Protein AF-A0A7S3N547-F1 (afdb_monomer_lite)

Organism: NCBI:txid151035

pLDDT: mean 77.85, std 16.71, range [37.44, 97.69]

Sequence (148 aa):
DSKLTRLLKDSLGGNSRTVMIANISPSHLCYEDSNNTLKYANRAKNIKTSYMKNIKHVEHHISEYTNIISQLKDEISSLKLRLSYETSPIQVVDDTAEDSSRREKEFDIHLLEEYLEKLSDHFIEETKLTKRVDELNNKLSLCKLSTV

InterPro domains:
  IPR001752 Kinesin motor domain [PF00225] (1-47)
  IPR001752 Kinesin motor domain [PS50067] (1-47)
  IPR027417 P-loop containing nucleoside triphosphate hydrolase [SSF52540] (1-84)
  IPR027640 Kinesin-like protein [PTHR47968] (1-126)
  IPR036961 Kinesin motor domain superfamily [G3DSA:3.40.850.10] (1-91)

Structure (mmCIF, N/CA/C/O backbone):
data_AF-A0A7S3N547-F1
#
_entry.id   AF-A0A7S3N547-F1
#
loop_
_atom_site.group_PDB
_atom_site.id
_atom_site.type_symbol
_atom_site.label_atom_id
_atom_site.label_alt_id
_atom_site.label_comp_id
_atom_site.label_asym_id
_atom_site.label_entity_id
_atom_site.label_seq_id
_atom_site.pdbx_PDB_ins_code
_atom_site.Cartn_x
_atom_site.Cartn_y
_atom_site.Cartn_z
_atom_site.occupancy
_atom_site.B_iso_or_equiv
_atom_site.auth_seq_id
_atom_site.auth_comp_id
_atom_site.auth_asym_id
_atom_site.auth_atom_id
_atom_site.pdbx_PDB_model_num
ATOM 1 N N . ASP A 1 1 ? -10.639 -4.713 -11.782 1.00 74.38 1 ASP A N 1
ATOM 2 C CA . ASP A 1 1 ? -9.984 -4.716 -10.461 1.00 74.38 1 ASP A CA 1
ATOM 3 C C . ASP A 1 1 ? -9.533 -6.137 -10.140 1.00 74.38 1 ASP A C 1
ATOM 5 O O . ASP A 1 1 ? -10.247 -7.068 -10.496 1.00 74.38 1 ASP A O 1
ATOM 9 N N . SER A 1 2 ? -8.335 -6.330 -9.588 1.00 95.81 2 SER A N 1
ATOM 10 C CA . SER A 1 2 ? -7.699 -7.651 -9.446 1.00 95.81 2 SER A CA 1
ATOM 11 C C . SER A 1 2 ? -7.522 -8.049 -7.977 1.00 95.81 2 SER A C 1
ATOM 13 O O . SER A 1 2 ? -7.460 -7.201 -7.089 1.00 95.81 2 SER A O 1
ATOM 15 N N . LYS A 1 3 ? -7.380 -9.352 -7.696 1.00 95.88 3 LYS A N 1
ATOM 16 C CA . LYS A 1 3 ? -7.075 -9.828 -6.331 1.00 95.88 3 LYS A CA 1
ATOM 17 C C . LYS A 1 3 ? -5.757 -9.245 -5.801 1.00 95.88 3 LYS A C 1
ATOM 19 O O . LYS A 1 3 ? -5.676 -8.903 -4.626 1.00 95.88 3 LYS A O 1
ATOM 24 N N . LEU A 1 4 ? -4.760 -9.079 -6.673 1.00 95.06 4 LEU A N 1
ATOM 25 C CA . LEU A 1 4 ? -3.465 -8.494 -6.324 1.00 95.06 4 LEU A CA 1
ATOM 26 C C . LEU A 1 4 ? -3.605 -7.025 -5.896 1.00 95.06 4 LEU A C 1
ATOM 28 O O . LEU A 1 4 ? -3.104 -6.642 -4.844 1.00 95.06 4 LEU A O 1
ATOM 32 N N . THR A 1 5 ? -4.345 -6.216 -6.662 1.00 92.88 5 THR A N 1
ATOM 33 C CA . THR A 1 5 ? -4.575 -4.794 -6.338 1.00 92.88 5 THR A CA 1
ATOM 34 C C . THR A 1 5 ? -5.396 -4.610 -5.065 1.00 92.88 5 THR A C 1
ATOM 36 O O . THR A 1 5 ? -5.183 -3.638 -4.347 1.00 92.88 5 THR A O 1
ATOM 39 N N . ARG A 1 6 ? -6.266 -5.570 -4.719 1.00 92.69 6 ARG A N 1
ATOM 40 C CA . ARG A 1 6 ? -6.990 -5.568 -3.439 1.00 92.69 6 ARG A CA 1
ATOM 41 C C . ARG A 1 6 ? -6.070 -5.790 -2.239 1.00 92.69 6 ARG A C 1
ATOM 43 O O . ARG A 1 6 ? -6.248 -5.125 -1.225 1.00 92.69 6 ARG A O 1
ATOM 50 N N . LEU A 1 7 ? -5.099 -6.696 -2.352 1.00 94.31 7 LEU A N 1
ATOM 51 C CA . LEU A 1 7 ? -4.118 -6.946 -1.288 1.00 94.31 7 LEU A CA 1
ATOM 52 C C . LEU A 1 7 ? -3.128 -5.785 -1.135 1.00 94.31 7 LEU A C 1
ATOM 54 O O . LEU A 1 7 ? -2.727 -5.461 -0.025 1.00 94.31 7 LEU A O 1
ATOM 58 N N . LEU A 1 8 ? -2.769 -5.131 -2.242 1.00 94.31 8 LEU A N 1
ATOM 59 C CA . LEU A 1 8 ? -1.813 -4.019 -2.268 1.00 94.31 8 LEU A CA 1
ATOM 60 C C . LEU A 1 8 ? -2.457 -2.639 -2.090 1.00 94.31 8 LEU A C 1
ATOM 62 O O . LEU A 1 8 ? -1.790 -1.624 -2.294 1.00 94.31 8 LEU A O 1
ATOM 66 N N . LYS A 1 9 ? -3.740 -2.580 -1.715 1.00 92.38 9 LYS A N 1
ATOM 67 C CA . LYS A 1 9 ? -4.488 -1.325 -1.575 1.00 92.38 9 LYS A CA 1
ATOM 68 C C . LYS A 1 9 ? -3.782 -0.348 -0.633 1.00 92.38 9 LYS A C 1
ATOM 70 O O . LYS A 1 9 ? -3.626 0.825 -0.967 1.00 92.38 9 LYS A O 1
ATOM 75 N N . ASP A 1 10 ? -3.295 -0.851 0.496 1.00 90.38 10 ASP A N 1
ATOM 76 C CA . ASP A 1 10 ? -2.612 -0.022 1.488 1.00 90.38 10 ASP A CA 1
ATOM 77 C C . ASP A 1 10 ? -1.214 0.401 1.018 1.00 90.38 10 ASP A C 1
ATOM 79 O O . ASP A 1 10 ? -0.762 1.502 1.322 1.00 90.38 10 ASP A O 1
ATOM 83 N N . SER A 1 11 ? -0.547 -0.423 0.207 1.00 90.75 11 SER A N 1
ATOM 84 C CA . SER A 1 11 ? 0.778 -0.120 -0.343 1.00 90.75 11 SER A CA 1
ATOM 85 C C . SER A 1 11 ? 0.750 0.896 -1.490 1.00 90.75 11 SER A C 1
ATOM 87 O O . SER A 1 11 ? 1.724 1.620 -1.677 1.00 90.75 11 SER A O 1
ATOM 89 N N . LEU A 1 12 ? -0.338 0.978 -2.260 1.00 88.94 12 LEU A N 1
ATOM 90 C CA . LEU A 1 12 ? -0.440 1.825 -3.460 1.00 88.94 12 LEU A CA 1
ATOM 91 C C . LEU A 1 12 ? -1.190 3.151 -3.230 1.00 88.94 12 LEU A C 1
ATOM 93 O O . LEU A 1 12 ? -1.608 3.799 -4.187 1.00 88.94 12 LEU A O 1
ATOM 97 N N . GLY A 1 13 ? -1.344 3.568 -1.972 1.00 85.25 13 GLY A N 1
ATOM 98 C CA . GLY A 1 13 ? -2.003 4.833 -1.621 1.00 85.25 13 GLY A CA 1
ATOM 99 C C . GLY A 1 13 ? -2.561 4.916 -0.199 1.00 85.25 13 GLY A C 1
ATOM 100 O O . GLY A 1 13 ? -3.149 5.935 0.151 1.00 85.25 13 GLY A O 1
ATOM 101 N N . GLY A 1 14 ? -2.403 3.870 0.614 1.00 89.19 14 GLY A N 1
ATOM 102 C CA . GLY A 1 14 ? -2.824 3.852 2.012 1.00 89.19 14 GLY A CA 1
ATOM 103 C C . GLY A 1 14 ? -1.664 4.045 2.988 1.00 89.19 14 GLY A C 1
ATOM 104 O O . GLY A 1 14 ? -0.666 4.710 2.692 1.00 89.19 14 GLY A O 1
ATOM 105 N N . ASN A 1 15 ? -1.818 3.455 4.175 1.00 90.69 15 ASN A N 1
ATOM 106 C CA . ASN A 1 15 ? -0.871 3.575 5.275 1.00 90.69 15 ASN A CA 1
ATOM 107 C C . ASN A 1 15 ? 0.310 2.604 5.123 1.00 90.69 15 ASN A C 1
ATOM 109 O O . ASN A 1 15 ? 0.362 1.550 5.760 1.00 90.69 15 ASN A O 1
ATOM 113 N N . SER A 1 16 ? 1.266 2.953 4.264 1.00 91.12 16 SER A N 1
ATOM 114 C CA . SER A 1 16 ? 2.478 2.160 4.073 1.00 91.12 16 SER A CA 1
ATOM 115 C C . SER A 1 16 ? 3.660 3.007 3.610 1.00 91.12 16 SER A C 1
ATOM 117 O O . SER A 1 16 ? 3.494 4.069 3.010 1.00 91.12 16 SER A O 1
ATOM 119 N N . ARG A 1 17 ? 4.875 2.517 3.878 1.00 90.56 17 ARG A N 1
ATOM 120 C CA . ARG A 1 17 ? 6.107 3.024 3.266 1.00 90.56 17 ARG A CA 1
ATOM 121 C C . ARG A 1 17 ? 6.476 2.087 2.125 1.00 90.56 17 ARG A C 1
ATOM 123 O O . ARG A 1 17 ? 6.988 0.997 2.366 1.00 90.56 17 ARG A O 1
ATOM 130 N N . THR A 1 18 ? 6.209 2.518 0.899 1.00 92.56 18 THR A N 1
ATOM 131 C CA . THR A 1 18 ? 6.340 1.665 -0.286 1.00 92.56 18 THR A CA 1
ATOM 132 C C . THR A 1 18 ? 7.549 2.066 -1.123 1.00 92.56 18 THR A C 1
ATOM 134 O O . THR A 1 18 ? 7.764 3.246 -1.392 1.00 92.56 18 THR A O 1
ATOM 137 N N . VAL A 1 19 ? 8.322 1.073 -1.570 1.00 93.56 19 VAL A N 1
ATOM 138 C CA . VAL A 1 19 ? 9.424 1.240 -2.528 1.00 93.56 19 VAL A CA 1
ATOM 139 C C . VAL A 1 19 ? 9.170 0.319 -3.715 1.00 93.56 19 VAL A C 1
ATOM 141 O O . VAL A 1 19 ? 8.898 -0.865 -3.536 1.00 93.56 19 VAL A O 1
ATOM 144 N N . MET A 1 20 ? 9.267 0.863 -4.926 1.00 95.56 20 MET A N 1
ATOM 145 C CA . MET A 1 20 ? 9.205 0.089 -6.164 1.00 95.56 20 MET A CA 1
ATOM 146 C C . MET A 1 20 ? 10.614 -0.045 -6.746 1.00 95.56 20 MET A C 1
ATOM 148 O O . MET A 1 20 ? 11.287 0.960 -6.966 1.00 95.56 20 MET A O 1
ATOM 152 N N . ILE A 1 21 ? 11.039 -1.277 -7.033 1.00 96.56 21 ILE A N 1
ATOM 153 C CA . ILE A 1 21 ? 12.282 -1.563 -7.757 1.00 96.56 21 ILE A CA 1
ATOM 154 C C . ILE A 1 21 ? 11.906 -1.945 -9.187 1.00 96.56 21 ILE A C 1
ATOM 156 O O . ILE A 1 21 ? 11.125 -2.868 -9.403 1.00 96.56 21 ILE A O 1
ATOM 160 N N . ALA A 1 22 ? 12.427 -1.199 -10.159 1.00 97.19 22 ALA A N 1
ATOM 161 C CA . ALA A 1 22 ? 12.192 -1.440 -11.575 1.00 97.19 22 ALA A CA 1
ATOM 162 C C . ALA A 1 22 ? 13.401 -2.158 -12.183 1.00 97.19 22 ALA A C 1
ATOM 164 O O . ALA A 1 22 ? 14.467 -1.565 -12.346 1.00 97.19 22 ALA A O 1
ATOM 165 N N . ASN A 1 23 ? 13.236 -3.434 -12.517 1.00 96.31 23 ASN A N 1
ATOM 166 C CA . ASN A 1 23 ? 14.267 -4.232 -13.171 1.00 96.31 23 ASN A CA 1
ATOM 167 C C . ASN A 1 23 ? 14.135 -4.093 -14.690 1.00 96.31 23 ASN A C 1
ATOM 169 O O . ASN A 1 23 ? 13.065 -4.340 -15.242 1.00 96.31 23 ASN A O 1
ATOM 173 N N . ILE A 1 24 ? 15.222 -3.711 -15.360 1.00 97.38 24 ILE A N 1
ATOM 174 C CA . ILE A 1 24 ? 15.269 -3.535 -16.816 1.00 97.38 24 ILE A CA 1
ATOM 175 C C . ILE A 1 24 ? 16.443 -4.302 -17.418 1.00 97.38 24 ILE A C 1
ATOM 177 O O . ILE A 1 24 ? 17.459 -4.523 -16.759 1.00 97.38 24 ILE A O 1
ATOM 181 N N . SER A 1 25 ? 16.302 -4.682 -18.685 1.00 96.50 25 SER A N 1
ATOM 182 C CA . SER A 1 25 ? 17.381 -5.286 -19.465 1.00 96.50 25 SER A CA 1
ATOM 183 C C . SER A 1 25 ? 18.105 -4.210 -20.284 1.00 96.50 25 SER A C 1
ATOM 185 O O . SER A 1 25 ? 17.430 -3.377 -20.897 1.00 96.50 25 SER A O 1
ATOM 187 N N . PRO A 1 26 ? 19.451 -4.228 -20.351 1.00 93.81 26 PRO A N 1
ATOM 188 C CA . PRO A 1 26 ? 20.223 -3.302 -21.180 1.00 93.81 26 PRO A CA 1
ATOM 189 C C . PRO A 1 26 ? 20.230 -3.679 -22.675 1.00 93.81 26 PRO A C 1
ATOM 191 O O . PRO A 1 26 ? 20.824 -2.969 -23.481 1.00 93.81 26 PRO A O 1
ATOM 194 N N . SER A 1 27 ? 19.613 -4.800 -23.066 1.00 96.50 27 SER A N 1
ATOM 195 C CA . SER A 1 27 ? 19.579 -5.246 -24.464 1.00 96.50 27 SER A CA 1
ATOM 196 C C . SER A 1 27 ? 18.634 -4.400 -25.321 1.00 96.50 27 SER A C 1
ATOM 198 O O . SER A 1 27 ? 17.495 -4.143 -24.931 1.00 96.50 27 SER A O 1
ATOM 200 N N . HIS A 1 28 ? 19.067 -4.060 -26.540 1.00 94.75 28 HIS A N 1
ATOM 201 C CA . HIS A 1 28 ? 18.242 -3.351 -27.526 1.00 94.75 28 HIS A CA 1
ATOM 202 C C . HIS A 1 28 ? 16.966 -4.121 -27.911 1.00 94.75 28 HIS A C 1
ATOM 204 O O . HIS A 1 28 ? 15.946 -3.508 -28.209 1.00 94.75 28 HIS A O 1
ATOM 210 N N . LEU A 1 29 ? 16.999 -5.457 -27.844 1.00 96.50 29 LEU A N 1
ATOM 211 C CA . LEU A 1 29 ? 15.848 -6.315 -28.146 1.00 96.50 29 LEU A CA 1
ATOM 212 C C . LEU A 1 29 ? 14.686 -6.100 -27.166 1.00 96.50 29 LEU A C 1
ATOM 214 O O . LEU A 1 29 ? 13.535 -6.310 -27.523 1.00 96.50 29 LEU A O 1
ATOM 218 N N . CYS A 1 30 ? 14.987 -5.665 -25.940 1.00 95.81 30 CYS A N 1
ATOM 219 C CA . CYS A 1 30 ? 14.010 -5.424 -24.878 1.00 95.81 30 CYS A CA 1
ATOM 220 C C . CYS A 1 30 ? 13.699 -3.930 -24.702 1.00 95.81 30 CYS A C 1
ATOM 222 O O . CYS A 1 30 ? 13.180 -3.532 -23.660 1.00 95.81 30 CYS A O 1
ATOM 224 N N . TYR A 1 31 ? 14.048 -3.086 -25.680 1.00 96.69 31 TYR A N 1
ATOM 225 C CA . TYR A 1 31 ? 13.921 -1.633 -25.564 1.00 96.69 31 TYR A CA 1
ATOM 226 C C . TYR A 1 31 ? 12.489 -1.187 -25.238 1.00 96.69 31 TYR A C 1
ATOM 228 O O . TYR A 1 31 ? 12.288 -0.394 -24.317 1.00 96.69 31 TYR A O 1
ATOM 236 N N . GLU A 1 32 ? 11.495 -1.735 -25.940 1.00 97.25 32 GLU A N 1
ATOM 237 C CA . GLU A 1 32 ? 10.082 -1.392 -25.731 1.00 97.25 32 GLU A CA 1
ATOM 238 C C . GLU A 1 32 ? 9.601 -1.755 -24.317 1.00 97.25 32 GLU A C 1
ATOM 240 O O . GLU A 1 32 ? 9.000 -0.929 -23.625 1.00 97.25 32 GLU A O 1
ATOM 245 N N . ASP A 1 33 ? 9.937 -2.951 -23.831 1.00 96.75 33 ASP A N 1
ATOM 246 C CA . ASP A 1 33 ? 9.541 -3.415 -22.496 1.00 96.75 33 ASP A CA 1
ATOM 247 C C . ASP A 1 33 ? 10.243 -2.632 -21.380 1.00 96.75 33 ASP A C 1
ATOM 249 O O . ASP A 1 33 ? 9.613 -2.232 -20.392 1.00 96.75 33 ASP A O 1
ATOM 253 N N . SER A 1 34 ? 11.536 -2.339 -21.554 1.00 97.19 34 SER A N 1
ATOM 254 C CA . SER A 1 34 ? 12.298 -1.475 -20.649 1.00 97.19 34 SER A CA 1
ATOM 255 C C 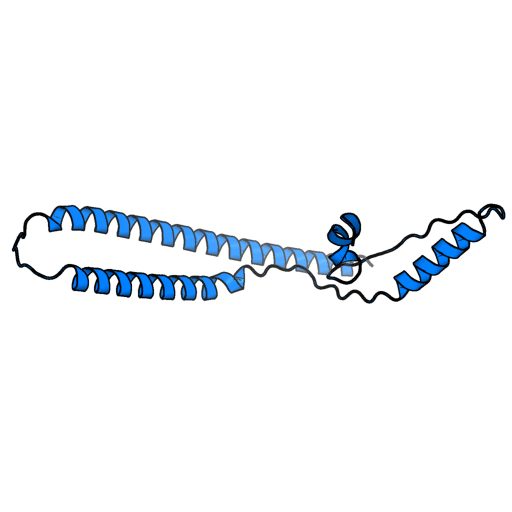. SER A 1 34 ? 11.692 -0.066 -20.598 1.00 97.19 34 SER A C 1
ATOM 257 O O . SER A 1 34 ? 11.501 0.486 -19.512 1.00 97.19 34 SER A O 1
ATOM 259 N N . ASN A 1 35 ? 11.302 0.499 -21.745 1.00 96.81 35 ASN A N 1
ATOM 260 C CA . ASN A 1 35 ? 10.642 1.804 -21.822 1.00 96.81 35 ASN A CA 1
ATOM 261 C C . ASN A 1 35 ? 9.283 1.797 -21.099 1.00 96.81 35 ASN A C 1
ATOM 263 O O . ASN A 1 35 ? 8.976 2.701 -20.318 1.00 96.81 35 ASN A O 1
ATOM 267 N N . ASN A 1 36 ? 8.477 0.751 -21.288 1.00 97.38 36 ASN A N 1
ATOM 268 C CA . ASN A 1 36 ? 7.186 0.603 -20.614 1.00 97.38 36 ASN A CA 1
ATOM 269 C C . ASN A 1 36 ? 7.335 0.467 -19.091 1.00 97.38 36 ASN A C 1
ATOM 271 O O . ASN A 1 36 ? 6.592 1.103 -18.334 1.00 97.38 36 ASN A O 1
ATOM 275 N N . THR A 1 37 ? 8.339 -0.287 -18.643 1.00 97.69 37 THR A N 1
ATOM 276 C CA . THR A 1 37 ? 8.675 -0.455 -17.224 1.00 97.69 37 THR A CA 1
ATOM 277 C C . THR A 1 37 ? 9.076 0.878 -16.592 1.00 97.69 37 THR A C 1
ATOM 279 O O . THR A 1 37 ? 8.538 1.257 -15.549 1.00 97.69 37 THR A O 1
ATOM 282 N N . LEU A 1 38 ? 9.947 1.648 -17.251 1.00 97.38 38 LEU A N 1
ATOM 283 C CA . LEU A 1 38 ? 10.369 2.972 -16.782 1.00 97.38 38 LEU A CA 1
ATOM 284 C C . LEU A 1 38 ? 9.211 3.977 -16.754 1.00 97.38 38 LEU A C 1
ATOM 286 O O . LEU A 1 38 ? 9.068 4.725 -15.786 1.00 97.38 38 LEU A O 1
ATOM 290 N N . LYS A 1 39 ? 8.327 3.965 -17.760 1.00 97.56 39 LYS A N 1
ATOM 291 C CA . LYS A 1 39 ? 7.101 4.784 -17.754 1.00 97.56 39 LYS A CA 1
ATOM 292 C C . LYS A 1 39 ? 6.197 4.440 -16.572 1.00 97.56 39 LYS A C 1
ATOM 294 O O . LYS A 1 39 ? 5.582 5.331 -15.985 1.00 97.56 39 LYS A O 1
ATOM 299 N N . TYR A 1 40 ? 6.071 3.160 -16.223 1.00 97.00 40 TYR A N 1
ATOM 300 C CA . TYR A 1 40 ? 5.295 2.751 -15.054 1.00 97.00 40 TYR A CA 1
ATOM 301 C C . TYR A 1 40 ? 5.969 3.186 -13.748 1.00 97.00 40 TYR A C 1
ATOM 303 O O . TYR A 1 40 ? 5.309 3.802 -12.915 1.00 97.00 40 TYR A O 1
ATOM 311 N N . ALA A 1 41 ? 7.280 2.985 -13.613 1.00 97.56 41 ALA A N 1
ATOM 312 C CA . ALA A 1 41 ? 8.047 3.441 -12.454 1.00 97.56 41 ALA A CA 1
ATOM 313 C C . ALA A 1 41 ? 7.942 4.963 -12.247 1.00 97.56 41 ALA A C 1
ATOM 315 O O . ALA A 1 41 ? 7.733 5.431 -11.128 1.00 97.56 41 ALA A O 1
ATOM 316 N N . ASN A 1 42 ? 7.994 5.745 -13.331 1.00 96.69 42 ASN A N 1
ATOM 317 C CA . ASN A 1 42 ? 7.836 7.196 -13.264 1.00 96.69 42 ASN A CA 1
ATOM 318 C C . ASN A 1 42 ? 6.432 7.615 -12.796 1.00 96.69 42 ASN A C 1
ATOM 320 O O . ASN A 1 42 ? 6.287 8.574 -12.042 1.00 96.69 42 ASN A O 1
ATOM 324 N N . ARG A 1 43 ? 5.384 6.879 -13.190 1.00 96.00 43 ARG A N 1
ATOM 325 C CA . ARG A 1 43 ? 4.029 7.095 -12.659 1.00 96.00 43 ARG A CA 1
ATOM 326 C C . ARG A 1 43 ? 3.937 6.709 -11.184 1.00 96.00 43 ARG A C 1
ATOM 328 O O . ARG A 1 43 ? 3.382 7.473 -10.400 1.00 96.00 43 ARG A O 1
ATOM 335 N N . ALA A 1 44 ? 4.518 5.571 -10.806 1.00 94.50 44 ALA A N 1
ATOM 336 C CA . ALA A 1 44 ? 4.521 5.077 -9.432 1.00 94.50 44 ALA A CA 1
ATOM 337 C C . ALA A 1 44 ? 5.231 6.038 -8.464 1.00 94.50 44 ALA A C 1
ATOM 339 O O . ALA A 1 44 ? 4.765 6.227 -7.345 1.00 94.50 44 ALA A O 1
ATOM 340 N N . LYS A 1 45 ? 6.289 6.727 -8.916 1.00 93.62 45 LYS A N 1
ATOM 341 C CA . LYS A 1 45 ? 6.982 7.777 -8.149 1.00 93.62 45 LYS A CA 1
ATOM 342 C C . LYS A 1 45 ? 6.049 8.901 -7.676 1.00 93.62 45 LYS A C 1
ATOM 344 O O . LYS A 1 45 ? 6.293 9.494 -6.631 1.00 93.62 45 LYS A O 1
ATOM 349 N N . ASN A 1 46 ? 5.000 9.206 -8.438 1.00 92.81 46 ASN A N 1
ATOM 350 C CA . ASN A 1 46 ? 4.080 10.303 -8.129 1.00 92.81 46 ASN A CA 1
ATOM 351 C C . ASN A 1 46 ? 2.943 9.892 -7.181 1.00 92.81 46 ASN A C 1
ATOM 353 O O . ASN A 1 46 ? 2.130 10.738 -6.803 1.00 92.81 46 ASN A O 1
ATOM 357 N N . ILE A 1 47 ? 2.869 8.616 -6.792 1.00 92.69 47 ILE A N 1
ATOM 358 C CA . ILE A 1 47 ? 1.878 8.137 -5.829 1.00 92.69 47 ILE A CA 1
ATOM 359 C C . ILE A 1 47 ? 2.251 8.682 -4.450 1.00 92.69 47 ILE A C 1
ATOM 361 O O . ILE A 1 47 ? 3.285 8.339 -3.881 1.00 92.69 47 ILE A O 1
ATOM 365 N N . LYS A 1 48 ? 1.392 9.546 -3.904 1.00 89.25 48 LYS A N 1
ATOM 366 C CA . LYS A 1 48 ? 1.556 10.089 -2.555 1.00 89.25 48 LYS A CA 1
ATOM 367 C C . LYS A 1 48 ? 0.960 9.112 -1.547 1.00 89.25 48 LYS A C 1
ATOM 369 O O . LYS A 1 48 ? -0.247 8.895 -1.543 1.00 89.25 48 LYS A O 1
ATOM 374 N N . THR A 1 49 ? 1.799 8.556 -0.682 1.00 88.06 49 THR A N 1
ATOM 375 C CA . THR A 1 49 ? 1.375 7.719 0.447 1.00 88.06 49 THR A CA 1
ATOM 376 C C . THR A 1 49 ? 1.425 8.531 1.737 1.00 88.06 49 THR A C 1
ATOM 378 O O . THR A 1 49 ? 2.443 9.160 2.030 1.00 88.06 49 THR A O 1
ATOM 381 N N . SER A 1 50 ? 0.351 8.498 2.523 1.00 85.94 50 SER A N 1
ATOM 382 C CA . SER A 1 50 ? 0.348 9.023 3.891 1.00 85.94 50 SER A CA 1
ATOM 383 C C . SER A 1 50 ? 0.498 7.849 4.844 1.00 85.94 50 SER A C 1
ATOM 385 O O . SER A 1 50 ? -0.381 6.991 4.892 1.00 85.94 50 SER A O 1
ATOM 387 N N . TYR A 1 51 ? 1.615 7.784 5.568 1.00 86.81 51 TYR A N 1
ATOM 388 C CA . TYR A 1 51 ? 1.850 6.718 6.534 1.00 86.81 51 TYR A CA 1
ATOM 389 C C . TYR A 1 51 ? 1.737 7.252 7.966 1.00 86.81 51 TYR A C 1
ATOM 391 O O . TYR A 1 51 ? 2.287 8.296 8.309 1.00 86.81 51 TYR A O 1
ATOM 399 N N . MET A 1 52 ? 1.041 6.503 8.812 1.00 86.00 52 MET A N 1
ATOM 400 C CA . MET A 1 52 ? 0.902 6.728 10.244 1.00 86.00 52 MET A CA 1
ATOM 401 C C . MET A 1 52 ? 1.354 5.476 10.987 1.00 86.00 52 MET A C 1
ATOM 403 O O . MET A 1 52 ? 1.104 4.347 10.563 1.00 86.00 52 MET A O 1
ATOM 407 N N . LYS A 1 53 ? 2.040 5.661 12.117 1.00 83.88 53 LYS A N 1
ATOM 408 C CA . LYS A 1 53 ? 2.432 4.530 12.959 1.00 83.88 53 LYS A CA 1
ATOM 409 C C . LYS A 1 53 ? 1.159 3.858 13.477 1.00 83.88 53 LYS A C 1
ATOM 411 O O . LYS A 1 53 ? 0.322 4.520 14.081 1.00 83.88 53 LYS A O 1
ATOM 416 N N . ASN A 1 54 ? 1.035 2.550 13.258 1.00 83.25 54 ASN A N 1
ATOM 417 C CA . ASN A 1 54 ? -0.088 1.750 13.747 1.00 83.25 54 ASN A CA 1
ATOM 418 C C . ASN A 1 54 ? 0.036 1.538 15.264 1.00 83.25 54 ASN A C 1
ATOM 420 O O . ASN A 1 54 ? 0.380 0.448 15.715 1.00 83.25 54 ASN A O 1
ATOM 424 N N . ILE A 1 55 ? -0.176 2.595 16.048 1.00 79.81 55 ILE A N 1
ATOM 425 C CA . ILE A 1 55 ? -0.245 2.512 17.506 1.00 79.81 55 ILE A CA 1
ATOM 426 C C . ILE A 1 55 ? -1.704 2.260 17.863 1.00 79.81 55 ILE A C 1
ATOM 428 O O . ILE A 1 55 ? -2.559 3.116 17.653 1.00 79.81 55 ILE A O 1
ATOM 432 N N . LYS A 1 56 ? -1.992 1.071 18.385 1.00 67.31 56 LYS A N 1
ATOM 433 C CA . LYS A 1 56 ? -3.273 0.800 19.031 1.00 67.31 56 LYS A CA 1
ATOM 434 C C . LYS A 1 56 ? -3.137 1.250 20.480 1.00 67.31 56 LYS A C 1
ATOM 436 O O . LYS A 1 56 ? -2.478 0.576 21.264 1.00 67.31 56 LYS A O 1
ATOM 441 N N . HIS A 1 57 ? -3.691 2.411 20.817 1.00 60.16 57 HIS A N 1
ATOM 442 C CA . HIS A 1 57 ? -3.779 2.832 22.212 1.00 60.16 57 HIS A CA 1
ATOM 443 C C . HIS A 1 57 ? -4.866 2.006 22.898 1.00 60.16 57 HIS A C 1
ATOM 445 O O . HIS A 1 57 ? -6.051 2.227 22.669 1.00 60.16 57 HIS A O 1
ATOM 451 N N . VAL A 1 58 ? -4.451 1.053 23.736 1.00 60.22 58 VAL A N 1
ATOM 452 C CA . VAL A 1 58 ? -5.366 0.255 24.571 1.00 60.22 58 VAL A CA 1
ATOM 453 C C . VAL A 1 58 ? -6.044 1.129 25.643 1.00 60.22 58 VAL A C 1
ATOM 455 O O . VAL A 1 58 ? -7.096 0.787 26.160 1.00 60.22 58 VAL A O 1
ATOM 458 N N . GLU A 1 59 ? -5.502 2.315 25.929 1.00 59.22 59 GLU A N 1
ATOM 459 C CA . GLU A 1 59 ? -5.983 3.227 26.977 1.00 59.22 59 GLU A CA 1
ATOM 460 C C . GLU A 1 59 ? -7.370 3.845 26.708 1.00 59.22 59 GLU A C 1
ATOM 462 O O . GLU A 1 59 ? -8.114 4.098 27.653 1.00 59.22 59 GLU A O 1
ATOM 467 N N . HIS A 1 60 ? -7.772 4.031 25.443 1.00 54.88 60 HIS A N 1
ATOM 468 C CA . HIS A 1 60 ? -9.091 4.600 25.101 1.00 54.88 60 HIS A CA 1
ATOM 469 C C . HIS A 1 60 ? -10.265 3.650 25.371 1.00 54.88 60 HIS A C 1
ATOM 471 O O . HIS A 1 60 ? -11.422 4.067 25.404 1.00 54.88 60 HIS A O 1
ATOM 477 N N . HIS A 1 61 ? -9.968 2.375 25.598 1.00 59.91 61 HIS A N 1
ATOM 478 C CA . HIS A 1 61 ? -10.980 1.353 25.759 1.00 59.91 61 HIS A CA 1
ATOM 479 C C . HIS A 1 61 ? -11.696 1.411 27.102 1.00 59.91 61 HIS A C 1
ATOM 481 O O . HIS A 1 61 ? -12.868 1.072 27.159 1.00 59.91 61 HIS A O 1
ATOM 487 N N . ILE A 1 62 ? -11.046 1.858 28.177 1.00 65.06 62 ILE A N 1
ATOM 488 C CA . ILE A 1 62 ? -11.644 1.756 29.514 1.00 65.06 62 ILE A CA 1
ATOM 489 C C . ILE A 1 62 ? -12.881 2.656 29.611 1.00 65.06 62 ILE A C 1
ATOM 491 O O . ILE A 1 62 ? -13.946 2.168 29.970 1.00 65.06 62 ILE A O 1
ATOM 495 N N . SER A 1 63 ? -12.785 3.926 29.203 1.00 66.62 63 SER A N 1
ATOM 496 C CA . SER A 1 63 ? -13.919 4.863 29.239 1.00 66.62 63 SER A CA 1
ATOM 497 C C . SER A 1 63 ? -15.032 4.512 28.246 1.00 66.62 63 SER A C 1
ATOM 499 O O . SER A 1 63 ? -16.213 4.699 28.538 1.00 66.62 63 SER A O 1
ATOM 501 N N . GLU A 1 64 ? -14.676 4.008 27.060 1.00 69.81 64 GLU A N 1
ATOM 502 C CA . GLU A 1 64 ? -15.668 3.582 26.067 1.00 69.81 64 GLU A CA 1
ATOM 503 C C . GLU A 1 64 ? -16.375 2.300 26.511 1.00 69.81 64 GLU A C 1
ATOM 505 O O . GLU A 1 64 ? -17.602 2.234 26.459 1.00 69.81 64 GLU A O 1
ATOM 510 N N . TYR A 1 65 ? -15.639 1.317 27.038 1.00 76.12 65 TYR A N 1
ATOM 511 C CA . TYR A 1 65 ? -16.226 0.100 27.590 1.00 76.12 65 TYR A CA 1
ATOM 512 C C . TYR A 1 65 ? -17.075 0.394 28.823 1.00 76.12 65 TYR A C 1
ATOM 514 O O . TYR A 1 65 ? -18.169 -0.153 28.911 1.00 76.12 65 TYR A O 1
ATOM 522 N N . THR A 1 66 ? -16.667 1.287 29.734 1.00 78.69 66 THR A N 1
ATOM 523 C CA . THR A 1 66 ? -17.527 1.668 30.868 1.00 78.69 66 THR A CA 1
ATOM 524 C C . THR A 1 66 ? -18.834 2.311 30.406 1.00 78.69 66 THR A C 1
ATOM 526 O O . THR A 1 66 ? -19.88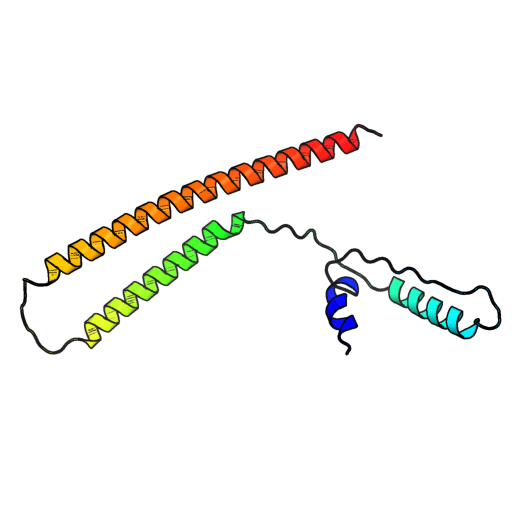8 1.996 30.956 1.00 78.69 66 THR A O 1
ATOM 529 N N . ASN A 1 67 ? -18.794 3.153 29.367 1.00 79.75 67 ASN A N 1
ATOM 530 C CA . ASN A 1 67 ? -19.997 3.770 28.803 1.00 79.75 67 ASN A CA 1
ATOM 531 C C . ASN A 1 67 ? -20.913 2.733 28.144 1.00 79.75 67 ASN A C 1
ATOM 533 O O . ASN A 1 67 ? -22.117 2.736 28.394 1.00 79.75 67 ASN A O 1
ATOM 537 N N . ILE A 1 68 ? -20.347 1.818 27.354 1.00 83.94 68 ILE A N 1
ATOM 538 C CA . ILE A 1 68 ? -21.096 0.730 26.710 1.00 83.94 68 ILE A CA 1
ATOM 539 C C . ILE A 1 68 ? -21.718 -0.192 27.767 1.00 83.94 68 ILE A C 1
ATOM 541 O O . ILE A 1 68 ? -22.891 -0.539 27.671 1.00 83.94 68 ILE A O 1
ATOM 545 N N . ILE A 1 69 ? -20.965 -0.55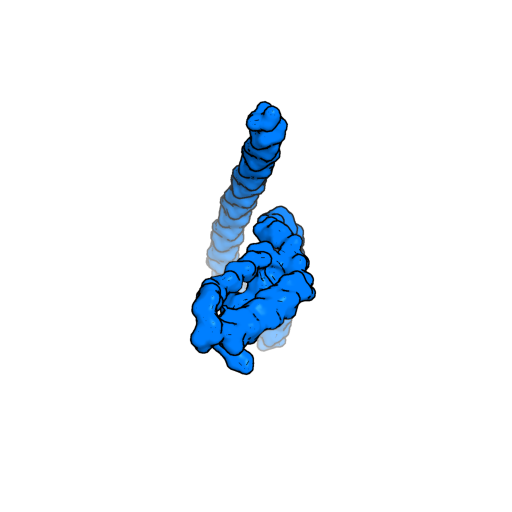4 28.811 1.00 86.50 69 ILE A N 1
ATOM 546 C CA . ILE A 1 69 ? -21.458 -1.386 29.915 1.00 86.50 69 ILE A CA 1
ATOM 547 C C . ILE A 1 69 ? -22.606 -0.687 30.649 1.00 86.50 69 ILE A C 1
ATOM 549 O O . ILE A 1 69 ? -23.598 -1.340 30.968 1.00 86.50 69 ILE A O 1
ATOM 553 N N . SER A 1 70 ? -22.502 0.621 30.904 1.00 86.75 70 SER A N 1
ATOM 554 C CA . SER A 1 70 ? -23.583 1.391 31.532 1.00 86.75 70 SER A CA 1
ATOM 555 C C . SER A 1 70 ? -24.845 1.385 30.670 1.00 86.75 70 SER A C 1
ATOM 557 O O . SER A 1 70 ? -25.913 1.041 31.162 1.00 86.75 70 SER A O 1
ATOM 559 N N . GLN A 1 71 ? -24.716 1.681 29.373 1.00 88.75 71 GLN A N 1
ATOM 560 C CA . GLN A 1 71 ? -25.848 1.699 28.440 1.00 88.75 71 GLN A CA 1
ATOM 561 C C . GLN A 1 71 ? -26.545 0.338 28.351 1.00 88.75 71 GLN A C 1
ATOM 563 O O . GLN A 1 71 ? -27.769 0.266 28.412 1.00 88.75 71 GLN A O 1
ATOM 568 N N . LEU A 1 72 ? -25.772 -0.748 28.267 1.00 86.94 72 LEU A N 1
ATOM 569 C CA . LEU A 1 72 ? -26.319 -2.104 28.229 1.00 86.94 72 LEU A CA 1
ATOM 570 C C . LEU A 1 72 ? -27.015 -2.480 29.544 1.00 86.94 72 LEU A C 1
ATOM 572 O O . LEU A 1 72 ? -28.059 -3.131 29.517 1.00 86.94 72 LEU A O 1
ATOM 576 N N . LYS A 1 73 ? -26.475 -2.069 30.700 1.00 86.62 73 LYS A N 1
ATOM 577 C CA . LYS A 1 73 ? -27.132 -2.274 32.003 1.00 86.62 73 LYS A CA 1
ATOM 578 C C . LYS A 1 73 ? -28.467 -1.530 32.079 1.00 86.62 73 LYS A C 1
ATOM 580 O O . LYS A 1 73 ? -29.455 -2.122 32.521 1.00 86.62 73 LYS A O 1
ATOM 585 N N . ASP A 1 74 ? -28.512 -0.288 31.605 1.00 88.50 74 ASP A N 1
ATOM 586 C CA . ASP A 1 74 ? -29.733 0.518 31.568 1.00 88.50 74 ASP A CA 1
ATOM 587 C C . ASP A 1 74 ? -30.779 -0.113 30.638 1.00 88.50 74 ASP A C 1
ATOM 589 O O . ASP A 1 74 ? -31.934 -0.299 31.030 1.00 88.50 74 ASP A O 1
ATOM 593 N N . GLU A 1 75 ? -30.373 -0.553 29.447 1.00 87.50 75 GLU A N 1
ATOM 594 C CA . GLU A 1 75 ? -31.257 -1.224 28.494 1.00 87.50 75 GLU A CA 1
ATOM 595 C C . GLU A 1 75 ? -31.820 -2.533 29.067 1.00 87.50 75 GLU A C 1
ATOM 597 O O . GLU A 1 75 ? -33.037 -2.736 29.058 1.00 87.50 75 GLU A O 1
ATOM 602 N N . ILE A 1 76 ? -30.977 -3.373 29.679 1.00 86.12 76 ILE A N 1
ATOM 603 C CA . ILE A 1 76 ? -31.411 -4.598 30.369 1.00 86.12 76 ILE A CA 1
ATOM 604 C C . ILE A 1 76 ? -32.408 -4.276 31.485 1.00 86.12 76 ILE A C 1
ATOM 606 O O . ILE A 1 76 ? -33.406 -4.984 31.633 1.00 86.12 76 ILE A O 1
ATOM 610 N N . SER A 1 77 ? -32.167 -3.226 32.274 1.00 84.50 77 SER A N 1
ATOM 611 C CA . SER A 1 77 ? -33.085 -2.829 33.346 1.00 84.50 77 SER A CA 1
ATOM 612 C C . SER A 1 77 ? -34.446 -2.391 32.794 1.00 84.50 77 SER A C 1
ATOM 614 O O . SER A 1 77 ? -35.482 -2.844 33.283 1.00 84.50 77 SER A O 1
ATOM 616 N N . SER A 1 78 ? -34.453 -1.605 31.714 1.00 84.62 78 SER A N 1
ATOM 617 C CA . SER A 1 78 ? -35.673 -1.134 31.058 1.00 84.62 78 SER A CA 1
ATOM 618 C C . SER A 1 78 ? -36.476 -2.278 30.431 1.00 84.62 78 SER A C 1
ATOM 620 O O . SER A 1 78 ? -37.698 -2.329 30.577 1.00 84.62 78 SER A O 1
ATOM 622 N N . LEU A 1 79 ? -35.800 -3.244 29.799 1.00 82.44 79 LEU A N 1
ATOM 623 C CA . LEU A 1 79 ? -36.428 -4.410 29.182 1.00 82.44 79 LEU A CA 1
ATOM 624 C C . LEU A 1 79 ? -36.993 -5.366 30.232 1.00 82.44 79 LEU A C 1
ATOM 626 O O . LEU A 1 79 ? -38.116 -5.841 30.073 1.00 82.44 79 LEU A O 1
ATOM 630 N N . LYS A 1 80 ? -36.267 -5.605 31.333 1.00 80.69 80 LYS A N 1
ATOM 631 C CA . LYS A 1 80 ? -36.772 -6.378 32.482 1.00 80.69 80 LYS A CA 1
ATOM 632 C C . LYS A 1 80 ? -38.014 -5.733 33.090 1.00 80.69 80 LYS A C 1
ATOM 634 O O . LYS A 1 80 ? -38.978 -6.429 33.397 1.00 80.69 80 LYS A O 1
ATOM 639 N N . LEU A 1 81 ? -38.008 -4.408 33.226 1.00 79.38 81 LEU A N 1
ATOM 640 C CA . LEU A 1 81 ? -39.149 -3.652 33.728 1.00 79.38 81 LEU A CA 1
ATOM 641 C C . LEU A 1 81 ? -40.336 -3.777 32.764 1.00 79.38 81 LEU A C 1
ATOM 643 O O . LEU A 1 81 ? -41.428 -4.134 33.190 1.00 79.38 81 LEU A O 1
ATOM 647 N N . ARG A 1 82 ? -40.126 -3.612 31.457 1.00 79.06 82 ARG A N 1
ATOM 648 C CA . ARG A 1 82 ? -41.181 -3.783 30.448 1.00 79.06 82 ARG A CA 1
ATOM 649 C C . ARG A 1 82 ? -41.774 -5.196 30.429 1.00 79.06 82 ARG A C 1
ATOM 651 O O . ARG A 1 82 ? -42.992 -5.325 30.407 1.00 79.06 82 ARG A O 1
ATOM 658 N N . LEU A 1 83 ? -40.936 -6.229 30.528 1.00 76.62 83 LEU A N 1
ATOM 659 C CA . LEU A 1 83 ? -41.375 -7.620 30.680 1.00 76.62 83 LEU A CA 1
ATOM 660 C C . LEU A 1 83 ? -42.235 -7.808 31.933 1.00 76.62 83 LEU A C 1
ATOM 662 O O . LEU A 1 83 ? -43.273 -8.450 31.847 1.00 76.62 83 LEU A O 1
ATOM 666 N N . SER A 1 84 ? -41.859 -7.196 33.063 1.00 72.25 84 SER A N 1
ATOM 667 C CA . SER A 1 84 ? -42.650 -7.272 34.300 1.00 72.25 84 SER A CA 1
ATOM 668 C C . SER A 1 84 ? -44.041 -6.634 34.168 1.00 72.25 84 SER A C 1
ATOM 670 O O . SER A 1 84 ? -45.013 -7.152 34.724 1.00 72.25 84 SER A O 1
ATOM 672 N N . TYR A 1 85 ? -44.158 -5.559 33.379 1.00 62.50 85 TYR A N 1
ATOM 673 C CA . TYR A 1 85 ? -45.437 -4.909 33.085 1.00 62.50 85 TYR A CA 1
ATOM 674 C C . TYR A 1 85 ? -46.280 -5.710 32.082 1.00 62.50 85 TYR A C 1
ATOM 676 O O . TYR A 1 85 ? -47.493 -5.802 32.255 1.00 62.50 85 TYR A O 1
ATOM 684 N N . GLU A 1 86 ? -45.665 -6.324 31.068 1.00 59.28 86 GLU A N 1
ATOM 685 C CA . GLU A 1 86 ? -46.371 -7.159 30.083 1.00 59.28 86 GLU A CA 1
ATOM 686 C C . GLU A 1 86 ? -46.848 -8.504 30.671 1.00 59.28 86 GLU A C 1
ATOM 688 O O . GLU A 1 86 ? -47.816 -9.075 30.174 1.00 59.28 86 GLU A O 1
ATOM 693 N N . THR A 1 87 ? -46.257 -8.978 31.775 1.00 51.09 87 THR A N 1
ATOM 694 C CA . THR A 1 87 ? -46.708 -10.183 32.501 1.00 51.09 87 THR A CA 1
ATOM 695 C C . THR A 1 87 ? -47.841 -9.962 33.515 1.00 51.09 87 THR A C 1
ATOM 697 O O . THR A 1 87 ? -48.187 -10.893 34.237 1.00 51.09 87 THR A O 1
ATOM 700 N N . SER A 1 88 ? -48.467 -8.781 33.580 1.00 37.44 88 SER A N 1
ATOM 701 C CA . SER A 1 88 ? -49.658 -8.558 34.423 1.00 37.44 88 SER A CA 1
ATOM 702 C C . SER A 1 88 ? -50.916 -8.421 33.555 1.00 37.44 88 SER A C 1
ATOM 704 O O . SER A 1 88 ? -51.113 -7.386 32.919 1.00 37.44 88 SER A O 1
ATOM 706 N N . PRO A 1 89 ? -51.789 -9.449 33.536 1.00 42.81 89 PRO A N 1
ATOM 707 C CA . PRO A 1 89 ? -52.741 -9.592 34.634 1.00 42.81 89 PRO A CA 1
ATOM 708 C C . PRO A 1 89 ? -52.895 -11.036 35.142 1.00 42.81 89 PRO A C 1
ATOM 710 O O . PRO A 1 89 ? -53.215 -11.937 34.374 1.00 42.81 89 PRO A O 1
ATOM 713 N N . ILE A 1 90 ? -52.735 -11.218 36.458 1.00 38.03 90 ILE A N 1
ATOM 714 C CA . ILE A 1 90 ? -53.612 -11.936 37.411 1.00 38.03 90 ILE A CA 1
ATOM 715 C C . ILE A 1 90 ? -52.773 -12.240 38.662 1.00 38.03 90 ILE A C 1
ATOM 717 O O . ILE A 1 90 ? -51.725 -12.872 38.601 1.00 38.03 90 ILE A O 1
ATOM 721 N N . GLN A 1 91 ? -53.251 -11.743 39.801 1.00 47.69 91 GLN A N 1
ATOM 722 C CA . GLN A 1 91 ? -52.681 -11.962 41.125 1.00 47.69 91 GLN A CA 1
ATOM 723 C C . GLN A 1 91 ? -52.642 -13.458 41.465 1.00 47.69 91 GLN A C 1
ATOM 725 O O . GLN A 1 91 ? -53.695 -14.091 41.497 1.00 47.69 91 GLN A O 1
ATOM 730 N N . VAL A 1 92 ? -51.472 -13.984 41.834 1.00 40.53 92 VAL A N 1
ATOM 731 C CA . VAL A 1 92 ? -51.383 -15.060 42.828 1.00 40.53 92 VAL A CA 1
ATOM 732 C C . VAL A 1 92 ? -50.173 -14.790 43.716 1.00 40.53 92 VAL A C 1
ATOM 734 O O . VAL A 1 92 ? -49.054 -14.624 43.243 1.00 40.53 92 VAL A O 1
ATOM 737 N N . VAL A 1 93 ? -50.459 -14.674 45.004 1.00 49.22 93 VAL A N 1
ATOM 738 C CA . VAL A 1 93 ? -49.516 -14.530 46.110 1.00 49.22 93 VAL A CA 1
ATOM 739 C C . VAL A 1 93 ? -48.801 -15.877 46.269 1.00 49.22 93 VAL A C 1
ATOM 741 O O . VAL A 1 93 ? -49.478 -16.868 46.532 1.00 49.22 93 VAL A O 1
ATOM 744 N N . ASP A 1 94 ? -47.480 -15.940 46.093 1.00 37.44 94 ASP A N 1
ATOM 745 C CA . ASP A 1 94 ? -46.683 -17.111 46.494 1.00 37.44 94 ASP A CA 1
ATOM 746 C C . ASP A 1 94 ? -45.311 -16.679 47.039 1.00 37.44 94 ASP A C 1
ATOM 748 O O . ASP A 1 94 ? -44.327 -16.535 46.315 1.00 37.44 94 ASP A O 1
ATOM 752 N N . ASP A 1 95 ? -45.276 -16.466 48.355 1.00 42.53 95 ASP A N 1
ATOM 753 C CA . ASP A 1 95 ? -44.118 -16.051 49.155 1.00 42.53 95 ASP A CA 1
ATOM 754 C C . ASP A 1 95 ? -43.108 -17.192 49.435 1.00 42.53 95 ASP A C 1
ATOM 756 O O . ASP A 1 95 ? -42.309 -17.094 50.366 1.00 42.53 95 ASP A O 1
ATOM 760 N N . THR A 1 96 ? -43.095 -18.294 48.670 1.00 48.00 96 THR A N 1
ATOM 761 C CA . THR A 1 96 ? -42.204 -19.440 48.975 1.00 48.00 96 THR A CA 1
ATOM 762 C C . THR A 1 96 ? -41.184 -19.823 47.895 1.00 48.00 96 THR A C 1
ATOM 764 O O . THR A 1 96 ? -40.237 -20.548 48.198 1.00 48.00 96 THR A O 1
ATOM 767 N N . ALA A 1 97 ? -41.273 -19.278 46.674 1.00 48.59 97 ALA A N 1
ATOM 768 C CA . ALA A 1 97 ? -40.347 -19.597 45.572 1.00 48.59 97 ALA A CA 1
ATOM 769 C C . ALA A 1 97 ? -39.235 -18.549 45.328 1.00 48.59 97 ALA A C 1
ATOM 771 O O . ALA A 1 97 ? -38.253 -18.825 44.631 1.00 48.59 97 ALA A O 1
ATOM 772 N N . GLU A 1 98 ? -39.350 -17.345 45.901 1.00 46.94 98 GLU A N 1
ATOM 773 C CA . GLU A 1 98 ? -38.384 -16.264 45.653 1.00 46.94 98 GLU A CA 1
ATOM 774 C C . GLU A 1 98 ? -37.036 -16.464 46.366 1.00 46.94 98 GLU A C 1
ATOM 776 O O . GLU A 1 98 ? -36.011 -15.992 45.876 1.00 46.94 98 GLU A O 1
ATOM 781 N N . ASP A 1 99 ? -37.004 -17.182 47.489 1.00 45.19 99 ASP A N 1
ATOM 782 C CA . ASP A 1 99 ? -35.821 -17.281 48.357 1.00 45.19 99 ASP A CA 1
ATOM 783 C C . ASP A 1 99 ? -34.719 -18.212 47.806 1.00 45.19 99 ASP A C 1
ATOM 785 O O . ASP A 1 99 ? -33.524 -17.997 48.029 1.00 45.19 99 ASP A O 1
ATOM 789 N N . SER A 1 100 ? -35.096 -19.219 47.009 1.00 47.06 100 SER A N 1
ATOM 790 C CA . SER A 1 100 ? -34.146 -20.058 46.261 1.00 47.06 100 SER A CA 1
ATOM 791 C C . SER A 1 100 ? -33.571 -19.316 45.051 1.00 47.06 100 SER A C 1
ATOM 793 O O . SER A 1 100 ? -32.363 -19.337 44.829 1.00 47.06 100 SER A O 1
ATOM 795 N N . SER A 1 101 ? -34.419 -18.577 44.326 1.00 50.72 101 SER A N 1
ATOM 796 C CA . SER A 1 101 ? -33.999 -17.761 43.177 1.00 50.72 101 SER A CA 1
ATOM 797 C C . SER A 1 101 ? -33.164 -16.541 43.582 1.00 50.72 101 SER A C 1
ATOM 799 O O . SER A 1 101 ? -32.355 -16.065 42.788 1.00 50.72 101 SER A O 1
ATOM 801 N N . ARG A 1 102 ? -33.355 -15.997 44.793 1.00 54.88 102 ARG A N 1
ATOM 802 C CA . ARG A 1 102 ? -32.538 -14.896 45.332 1.00 54.88 102 ARG A CA 1
ATOM 803 C C . ARG A 1 102 ? -31.127 -15.353 45.668 1.00 54.88 102 ARG A C 1
ATOM 805 O O . ARG A 1 102 ? -30.201 -14.665 45.268 1.00 54.88 102 ARG A O 1
ATOM 812 N N . ARG A 1 103 ? -30.964 -16.524 46.292 1.00 53.19 103 ARG A N 1
ATOM 813 C CA . ARG A 1 103 ? -29.640 -17.086 46.611 1.00 53.19 103 ARG A CA 1
ATOM 814 C C . ARG A 1 103 ? -28.829 -17.462 45.372 1.00 53.19 103 ARG A C 1
ATOM 816 O O . ARG A 1 103 ? -27.637 -17.178 45.339 1.00 53.19 103 ARG A O 1
ATOM 823 N N . GLU A 1 104 ? -29.456 -18.043 44.347 1.00 55.22 104 GLU A N 1
ATOM 824 C CA . GLU A 1 104 ? -28.779 -18.303 43.063 1.00 55.22 104 GLU A CA 1
ATOM 825 C C . GLU A 1 104 ? -28.357 -16.995 42.375 1.00 55.22 104 GLU A C 1
ATOM 827 O O . GLU A 1 104 ? -27.215 -16.868 41.943 1.00 55.22 104 GLU A O 1
ATOM 832 N N . LYS A 1 105 ? -29.227 -15.973 42.368 1.00 54.00 105 LYS A N 1
ATOM 833 C CA . LYS A 1 105 ? -28.890 -14.644 41.827 1.00 54.00 105 LYS A CA 1
ATOM 834 C C . LYS A 1 105 ? -27.820 -13.914 42.647 1.00 54.00 105 LYS A C 1
ATOM 836 O O . LYS A 1 105 ? -27.001 -13.222 42.057 1.00 54.00 105 LYS A O 1
ATOM 841 N N . GLU A 1 106 ? -27.812 -14.043 43.973 1.00 58.12 106 GLU A N 1
ATOM 842 C CA . GLU A 1 106 ? -26.770 -13.482 44.849 1.00 58.12 106 GLU A CA 1
ATOM 843 C C . GLU A 1 106 ? -25.413 -14.142 44.600 1.00 58.12 106 GLU A C 1
ATOM 845 O O . GLU A 1 106 ? -24.397 -13.452 44.551 1.00 58.12 106 GLU A O 1
ATOM 850 N N . PHE A 1 107 ? -25.397 -15.459 44.383 1.00 59.62 107 PHE A N 1
ATOM 851 C CA . PHE A 1 107 ? -24.184 -16.194 44.037 1.00 59.62 107 PHE A CA 1
ATOM 852 C C . PHE A 1 107 ? -23.643 -15.781 42.660 1.00 59.62 107 PHE A C 1
ATOM 854 O O . PHE A 1 107 ? -22.447 -15.523 42.527 1.00 59.62 107 PHE A O 1
ATOM 861 N N . ASP A 1 108 ? -24.519 -15.632 41.660 1.00 70.88 108 ASP A N 1
ATOM 862 C CA . ASP A 1 108 ? -24.145 -15.128 40.333 1.00 70.88 108 ASP A CA 1
ATOM 863 C C . ASP A 1 108 ? -23.624 -13.683 40.384 1.00 70.88 108 ASP A C 1
ATOM 865 O O . ASP A 1 108 ? -22.671 -13.346 39.682 1.00 70.88 108 ASP A O 1
ATOM 869 N N . ILE A 1 109 ? -24.210 -12.822 41.225 1.00 70.75 109 ILE A N 1
ATOM 870 C CA . ILE A 1 109 ? -23.750 -11.439 41.418 1.00 70.75 109 ILE A CA 1
ATOM 871 C C . ILE A 1 109 ? -22.370 -11.413 42.080 1.00 70.75 109 ILE A C 1
ATOM 873 O O . ILE A 1 109 ? -21.485 -10.722 41.583 1.00 70.75 109 ILE A O 1
ATOM 877 N N . HIS A 1 110 ? -22.152 -12.197 43.137 1.00 74.44 110 HIS A N 1
ATOM 878 C CA . HIS A 1 110 ? -20.867 -12.237 43.837 1.00 74.44 110 HIS A CA 1
ATOM 879 C C . HIS A 1 110 ? -19.749 -12.829 42.961 1.00 74.44 110 HIS A C 1
ATOM 881 O O . HIS A 1 110 ? -18.612 -12.354 42.983 1.00 74.44 110 HIS A O 1
ATOM 887 N N . LEU A 1 111 ? -20.063 -13.843 42.148 1.00 76.00 111 LEU A N 1
ATOM 888 C CA . LEU A 1 111 ? -19.124 -14.406 41.176 1.00 76.00 111 LEU A CA 1
ATOM 889 C C . LEU A 1 111 ? -18.788 -13.393 40.070 1.00 76.00 111 LEU A C 1
ATOM 891 O O . LEU A 1 111 ? -17.644 -13.317 39.620 1.00 76.00 111 LEU A O 1
ATOM 895 N N . LEU A 1 112 ? -19.772 -12.599 39.640 1.00 71.50 112 LEU A N 1
ATOM 896 C CA . LEU A 1 112 ? -19.584 -11.549 38.642 1.00 71.50 112 LEU A CA 1
ATOM 897 C C . LEU A 1 112 ? -18.744 -10.384 39.186 1.00 71.50 112 LEU A C 1
ATOM 899 O O . LEU A 1 112 ? -17.898 -9.862 38.462 1.00 71.50 112 LEU A O 1
ATOM 903 N N . GLU A 1 113 ? -18.940 -9.999 40.447 1.00 74.94 113 GLU A N 1
ATOM 904 C CA . GLU A 1 113 ? -18.115 -9.003 41.140 1.00 74.94 113 GLU A CA 1
ATOM 905 C C . GLU A 1 113 ? -16.659 -9.470 41.269 1.00 74.94 113 GLU A C 1
ATOM 907 O O . GLU A 1 113 ? -15.750 -8.725 40.905 1.00 74.94 113 GLU A O 1
ATOM 912 N N . GLU A 1 114 ? -16.431 -10.730 41.653 1.00 80.19 114 GLU A N 1
ATOM 913 C CA . GLU A 1 114 ? -15.085 -11.318 41.711 1.00 80.19 114 GLU A CA 1
ATOM 914 C C . GLU A 1 114 ? -14.413 -11.356 40.324 1.00 80.19 114 GLU A C 1
ATOM 916 O O . GLU A 1 114 ? -13.215 -11.095 40.181 1.00 80.19 114 GLU A O 1
ATOM 921 N N . TYR A 1 115 ? -15.177 -11.660 39.271 1.00 75.94 115 TYR A N 1
ATOM 922 C CA . TYR A 1 115 ? -14.657 -11.667 37.904 1.00 75.94 115 TYR A CA 1
ATOM 923 C C . TYR A 1 115 ? -14.300 -10.255 37.420 1.00 75.94 115 TYR A C 1
ATOM 925 O O . TYR A 1 115 ? -13.293 -10.080 36.734 1.00 75.94 115 TYR A O 1
ATOM 933 N N . LEU A 1 116 ? -15.090 -9.242 37.793 1.00 76.56 116 LEU A N 1
ATOM 934 C CA . LEU A 1 116 ? -14.807 -7.836 37.493 1.00 76.56 116 LEU A CA 1
ATOM 935 C C . LEU A 1 116 ? -13.562 -7.328 38.226 1.00 76.56 116 LEU A C 1
ATOM 937 O O . LEU A 1 116 ? -12.777 -6.590 37.629 1.00 76.56 116 LEU A O 1
ATOM 941 N N . GLU A 1 117 ? -13.352 -7.742 39.475 1.00 78.94 117 GLU A N 1
ATOM 942 C CA . GLU A 1 117 ? -12.162 -7.385 40.252 1.00 78.94 117 GLU A CA 1
ATOM 943 C C . GLU A 1 117 ? -10.895 -7.993 39.634 1.00 78.94 117 GLU A C 1
ATOM 945 O O . GLU A 1 117 ? -9.950 -7.270 39.314 1.00 78.94 117 GLU A O 1
ATOM 950 N N . LYS A 1 118 ? -10.918 -9.293 39.310 1.00 78.94 118 LYS A N 1
ATOM 951 C CA . LYS A 1 118 ? -9.813 -9.958 38.592 1.00 78.94 118 LYS A CA 1
ATOM 952 C C . LYS A 1 118 ? -9.530 -9.326 37.232 1.00 78.94 118 LYS A C 1
ATOM 954 O O . LYS A 1 118 ? -8.374 -9.217 36.823 1.00 78.94 118 LYS A O 1
ATOM 959 N N . LEU A 1 119 ? -10.579 -8.919 36.520 1.00 75.81 119 LEU A N 1
ATOM 960 C CA . LEU A 1 119 ? -10.447 -8.260 35.227 1.00 75.81 119 LEU A CA 1
ATOM 961 C C . LEU A 1 119 ? -9.810 -6.867 35.379 1.00 75.81 119 LEU A C 1
ATOM 963 O O . LEU A 1 119 ? -8.920 -6.518 34.605 1.00 75.81 119 LEU A O 1
ATOM 967 N N . SER A 1 120 ? -10.211 -6.101 36.397 1.00 80.44 120 SER A N 1
ATOM 968 C CA . SER A 1 120 ? -9.601 -4.815 36.756 1.00 80.44 120 SER A CA 1
ATOM 969 C C . SER A 1 120 ? -8.109 -4.963 37.065 1.00 80.44 120 SER A C 1
ATOM 971 O O . SER A 1 120 ? -7.289 -4.231 36.506 1.00 80.44 120 SER A O 1
ATOM 973 N N . ASP A 1 121 ? -7.740 -5.944 37.889 1.00 79.06 121 ASP A N 1
ATOM 974 C CA . ASP A 1 121 ? -6.344 -6.204 38.248 1.00 79.06 121 ASP A CA 1
ATOM 975 C C . ASP A 1 121 ? -5.491 -6.566 37.030 1.00 79.06 121 ASP A C 1
ATOM 977 O O . ASP A 1 121 ? -4.407 -6.004 36.838 1.00 79.06 121 ASP A O 1
ATOM 981 N N . HIS A 1 122 ? -6.011 -7.430 36.153 1.00 81.56 122 HIS A N 1
ATOM 982 C CA . HIS A 1 122 ? -5.337 -7.792 34.909 1.00 81.56 122 HIS A CA 1
ATOM 983 C C . HIS A 1 122 ? -5.096 -6.565 34.013 1.00 81.56 122 HIS A C 1
ATOM 985 O O . HIS A 1 122 ? -4.003 -6.387 33.473 1.00 81.56 122 HIS A O 1
ATOM 991 N N . PHE A 1 123 ? -6.077 -5.665 33.890 1.00 76.88 123 PHE A N 1
ATOM 992 C CA . PHE A 1 123 ? -5.918 -4.431 33.113 1.00 76.88 123 PHE A CA 1
ATOM 993 C C . PHE A 1 123 ? -4.911 -3.451 33.742 1.00 76.88 123 PHE A C 1
ATOM 995 O O . PHE A 1 123 ? -4.156 -2.780 33.028 1.00 76.88 123 PHE A O 1
AT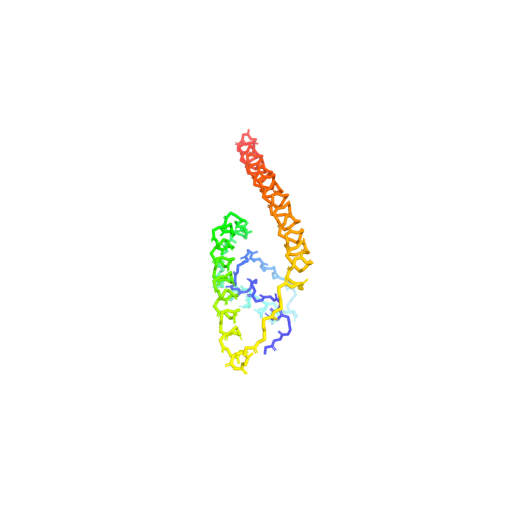OM 1002 N N . ILE A 1 124 ? -4.840 -3.370 35.073 1.00 81.06 124 ILE A N 1
ATOM 1003 C CA . ILE A 1 124 ? -3.821 -2.569 35.772 1.00 81.06 124 ILE A CA 1
ATOM 1004 C C . ILE A 1 124 ? -2.418 -3.128 35.502 1.00 81.06 124 ILE A C 1
ATOM 1006 O O . ILE A 1 124 ? -1.458 -2.371 35.333 1.00 81.06 124 ILE A O 1
ATOM 1010 N N . GLU A 1 125 ? -2.274 -4.447 35.449 1.00 81.06 125 GLU A N 1
ATOM 1011 C CA . GLU A 1 125 ? -1.001 -5.086 35.132 1.00 81.06 125 GLU A CA 1
ATOM 1012 C C . GLU A 1 125 ? -0.598 -4.850 33.667 1.00 81.06 125 GLU A C 1
ATOM 1014 O O . GLU A 1 125 ? 0.528 -4.428 33.389 1.00 81.06 125 GLU A O 1
ATOM 1019 N N . GLU A 1 126 ? -1.539 -4.992 32.734 1.00 78.44 126 GLU A N 1
ATOM 1020 C CA . GLU A 1 126 ? -1.324 -4.752 31.303 1.00 78.44 126 GLU A CA 1
ATOM 1021 C C . GLU A 1 126 ? -0.919 -3.294 31.010 1.00 78.44 126 GLU A C 1
ATOM 1023 O O . GLU A 1 126 ? 0.018 -3.026 30.245 1.00 78.44 126 GLU A O 1
ATOM 1028 N N . THR A 1 127 ? -1.551 -2.324 31.679 1.00 73.19 127 THR A N 1
ATOM 1029 C CA . THR A 1 127 ? -1.183 -0.901 31.564 1.00 73.19 127 THR A CA 1
ATOM 1030 C C . THR A 1 127 ? 0.204 -0.609 32.150 1.00 73.19 127 THR A C 1
ATOM 1032 O O . THR A 1 127 ? 0.962 0.174 31.567 1.00 73.19 127 THR A O 1
ATOM 1035 N N . LYS A 1 128 ? 0.599 -1.265 33.253 1.00 81.44 128 LYS A N 1
ATOM 1036 C CA . LYS A 1 128 ? 1.965 -1.170 33.808 1.00 81.44 128 LYS A CA 1
ATOM 1037 C C . LYS A 1 128 ? 3.009 -1.743 32.851 1.00 81.44 128 LYS A C 1
ATOM 1039 O O . LYS A 1 128 ? 4.040 -1.100 32.635 1.00 81.44 128 LYS A O 1
ATOM 1044 N N . LEU A 1 129 ? 2.749 -2.910 32.255 1.00 80.31 129 LEU A N 1
ATOM 1045 C CA . LEU A 1 129 ? 3.637 -3.497 31.246 1.00 80.31 129 LEU A CA 1
ATOM 1046 C C . LEU A 1 129 ? 3.788 -2.569 30.039 1.00 80.31 129 LEU A C 1
ATOM 1048 O O . LEU A 1 129 ? 4.908 -2.346 29.581 1.00 80.31 129 LEU A O 1
ATOM 1052 N N . THR A 1 130 ? 2.691 -1.975 29.571 1.00 78.06 130 THR A N 1
ATOM 1053 C CA . THR A 1 130 ? 2.702 -1.048 28.429 1.00 78.06 130 THR A CA 1
ATOM 1054 C C . THR A 1 130 ? 3.573 0.180 28.711 1.00 78.06 130 THR A C 1
ATOM 1056 O O . THR A 1 130 ? 4.473 0.490 27.930 1.00 78.06 130 THR A O 1
ATOM 1059 N N . LYS A 1 131 ? 3.419 0.808 29.885 1.00 80.19 131 LYS A N 1
ATOM 1060 C CA . LYS A 1 131 ? 4.289 1.917 30.325 1.00 80.19 131 LYS A CA 1
ATOM 1061 C C . LYS A 1 131 ? 5.761 1.509 30.378 1.00 80.19 131 LYS A C 1
ATOM 1063 O O . LYS A 1 131 ? 6.635 2.278 29.980 1.00 80.19 131 LYS A O 1
ATOM 1068 N N . ARG A 1 132 ? 6.053 0.283 30.825 1.00 83.94 132 ARG A N 1
ATOM 1069 C CA . ARG A 1 132 ? 7.424 -0.237 30.882 1.00 83.94 132 ARG A CA 1
ATOM 1070 C C . ARG A 1 132 ? 8.025 -0.455 29.494 1.00 83.94 132 ARG A C 1
ATOM 1072 O O . ARG A 1 132 ? 9.205 -0.171 29.290 1.00 83.94 132 ARG A O 1
ATOM 1079 N N . VAL A 1 133 ? 7.224 -0.930 28.542 1.00 82.88 133 VAL A N 1
ATOM 1080 C CA . VAL A 1 133 ? 7.619 -1.069 27.134 1.00 82.88 133 VAL A CA 1
ATOM 1081 C C . VAL A 1 133 ? 7.920 0.301 26.523 1.00 82.88 133 VAL A C 1
ATOM 1083 O O . VAL A 1 133 ? 8.942 0.452 25.854 1.00 82.88 133 VAL A O 1
ATOM 1086 N N . ASP A 1 134 ? 7.100 1.313 26.797 1.00 81.12 134 ASP A N 1
ATOM 1087 C CA . ASP A 1 134 ? 7.332 2.678 26.314 1.00 81.12 134 ASP A CA 1
ATOM 1088 C C . ASP A 1 134 ? 8.594 3.310 26.918 1.00 81.12 134 ASP A C 1
ATOM 1090 O O . ASP A 1 134 ? 9.399 3.904 26.195 1.00 81.12 134 ASP A O 1
ATOM 1094 N N . GLU A 1 135 ? 8.845 3.114 28.215 1.00 86.06 135 GLU A N 1
ATOM 1095 C CA . GLU A 1 135 ? 10.100 3.523 28.859 1.00 86.06 135 GLU A CA 1
ATOM 1096 C C . GLU A 1 135 ? 11.326 2.859 28.221 1.00 86.06 135 GLU A C 1
ATOM 1098 O O . GLU A 1 135 ? 12.332 3.525 27.962 1.00 86.06 135 GLU A O 1
ATOM 1103 N N . LEU A 1 136 ? 11.262 1.550 27.959 1.00 84.19 136 LEU A N 1
ATOM 1104 C CA . LEU A 1 136 ? 12.352 0.809 27.321 1.00 84.19 136 LEU A CA 1
ATOM 1105 C C . LEU A 1 136 ? 12.579 1.274 25.881 1.00 84.19 136 LEU A C 1
ATOM 1107 O O . LEU A 1 136 ? 13.727 1.456 25.476 1.00 84.19 136 LEU A O 1
ATOM 1111 N N . ASN A 1 137 ? 11.511 1.533 25.128 1.00 78.50 137 ASN A N 1
ATOM 1112 C CA . ASN A 1 137 ? 11.597 2.079 23.776 1.00 78.50 137 ASN A CA 1
ATOM 1113 C C . ASN A 1 137 ? 12.221 3.483 23.759 1.00 78.50 137 ASN A C 1
ATOM 1115 O O . ASN A 1 137 ? 13.042 3.769 22.885 1.00 78.50 137 ASN A O 1
ATOM 1119 N N . ASN A 1 138 ? 11.895 4.334 24.735 1.00 78.44 138 ASN A N 1
ATOM 1120 C CA . ASN A 1 138 ? 12.510 5.655 24.891 1.00 78.44 138 ASN A CA 1
ATOM 1121 C C . ASN A 1 138 ? 13.988 5.572 25.295 1.00 78.44 138 ASN A C 1
ATOM 1123 O O . ASN A 1 138 ? 14.819 6.316 24.783 1.00 78.44 138 ASN A O 1
ATOM 1127 N N . LYS A 1 139 ? 14.363 4.633 26.169 1.00 83.62 139 LYS A N 1
ATOM 1128 C CA . LYS A 1 139 ? 15.782 4.391 26.479 1.00 83.62 139 LYS A CA 1
ATOM 1129 C C . LYS A 1 139 ? 16.544 3.875 25.258 1.00 83.62 139 LYS A C 1
ATOM 1131 O O . LYS A 1 139 ? 17.647 4.335 24.981 1.00 83.62 139 LYS A O 1
ATOM 1136 N N . LEU A 1 140 ? 15.940 2.967 24.492 1.00 78.69 140 LEU A N 1
ATOM 1137 C CA . LEU A 1 140 ? 16.531 2.426 23.271 1.00 78.69 140 LEU A CA 1
ATOM 1138 C C . LEU A 1 140 ? 16.705 3.502 22.187 1.00 78.69 140 LEU A C 1
ATOM 1140 O O . LEU A 1 140 ? 17.705 3.486 21.470 1.00 78.69 140 LEU A O 1
ATOM 1144 N N . SER A 1 141 ? 15.762 4.441 22.057 1.00 75.00 141 SER A N 1
ATOM 1145 C CA . SER A 1 141 ? 15.884 5.556 21.111 1.00 75.00 141 SER A CA 1
ATOM 1146 C C . SER A 1 141 ? 17.008 6.522 21.504 1.00 75.00 141 SER A C 1
ATOM 1148 O O . SER A 1 141 ? 17.774 6.931 20.632 1.00 75.00 141 SER A O 1
ATOM 1150 N N . LEU A 1 142 ? 17.182 6.802 22.800 1.00 73.19 142 LEU A N 1
ATOM 1151 C CA . LEU A 1 142 ? 18.293 7.607 23.321 1.00 73.19 142 LEU A CA 1
ATOM 1152 C C . LEU A 1 142 ? 19.657 6.928 23.115 1.00 73.19 142 LEU A C 1
ATOM 1154 O O . LEU A 1 142 ? 20.607 7.583 22.695 1.00 73.19 142 LEU A O 1
ATOM 1158 N N . CYS A 1 143 ? 19.761 5.610 23.317 1.00 63.84 143 CYS A N 1
ATOM 1159 C CA . CYS A 1 143 ? 21.004 4.876 23.054 1.00 63.84 143 CYS A CA 1
ATOM 1160 C C . CYS A 1 143 ? 21.410 4.907 21.570 1.00 63.84 143 CYS A C 1
ATOM 1162 O O . CYS A 1 143 ? 22.595 5.035 21.263 1.00 63.84 143 CYS A O 1
ATOM 1164 N N . LYS A 1 144 ? 20.445 4.855 20.640 1.00 63.50 144 LYS A N 1
ATOM 1165 C CA . LYS A 1 144 ? 20.718 4.965 19.194 1.00 63.50 144 LYS A CA 1
ATOM 1166 C C . LYS A 1 144 ? 21.266 6.335 18.782 1.00 63.50 144 LYS A C 1
ATOM 1168 O O . LYS A 1 144 ? 22.00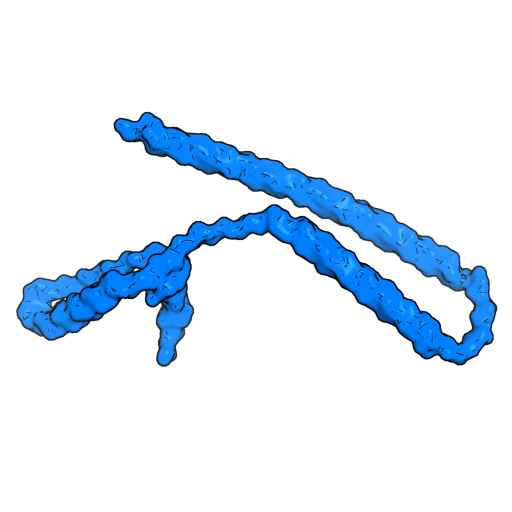7 6.404 17.810 1.00 63.50 144 LYS A O 1
ATOM 1173 N N . LEU A 1 145 ? 20.930 7.398 19.514 1.00 54.47 145 LEU A N 1
ATOM 1174 C CA . LEU A 1 145 ? 21.452 8.751 19.278 1.00 54.47 145 LEU A CA 1
ATOM 1175 C C . LEU A 1 145 ? 22.869 8.956 19.838 1.00 54.47 145 LEU A C 1
ATOM 1177 O O . LEU A 1 145 ? 23.565 9.848 19.377 1.00 54.47 145 LEU A O 1
ATOM 1181 N N . SER A 1 146 ? 23.307 8.130 20.793 1.00 49.81 146 SER A N 1
ATOM 1182 C CA . SER A 1 146 ? 24.634 8.232 21.421 1.00 49.81 146 SER A CA 1
ATOM 1183 C C . SER A 1 146 ? 25.732 7.419 20.711 1.00 49.81 146 SER A C 1
ATOM 1185 O O . SER A 1 146 ? 26.877 7.464 21.149 1.00 49.81 146 SER A O 1
ATOM 1187 N N . THR A 1 147 ? 25.399 6.635 19.675 1.00 49.62 147 THR A N 1
ATOM 1188 C CA . THR A 1 147 ? 26.349 5.746 18.958 1.00 49.62 147 THR A CA 1
ATOM 1189 C C . THR A 1 147 ? 26.768 6.296 17.580 1.00 49.62 147 THR A C 1
ATOM 1191 O O . THR A 1 147 ? 27.279 5.556 16.744 1.00 49.62 147 THR A O 1
ATOM 1194 N N . VAL A 1 148 ? 26.557 7.589 17.327 1.00 42.97 148 VAL A N 1
ATOM 1195 C CA . VAL A 1 148 ? 27.144 8.333 16.195 1.00 42.97 148 VAL A CA 1
ATOM 1196 C C . VAL A 1 148 ? 28.035 9.418 16.771 1.00 42.97 148 VAL A C 1
ATOM 1198 O O . VAL A 1 148 ? 29.155 9.582 16.246 1.00 42.97 148 VAL A O 1
#

Radius of gyration: 31.02 Å; chains: 1; bounding box: 81×30×77 Å

Foldseek 3Di:
DDPVCVVCVCVQARADDHDDDQDDDPDPVCVVVRVVSVVVVVVSVPRDHDHDPPDDDPPVCPVVVVVVVVVVVVVVVVVVVVVVVVPDDDDDDDPDPVVVVVVVVVVVVVVVVVVVVVVVVVVVVVVVVVVVVVVVVVVVVVVVVVPD

Secondary structure (DSSP, 8-state):
--HHHHHTTTTTTS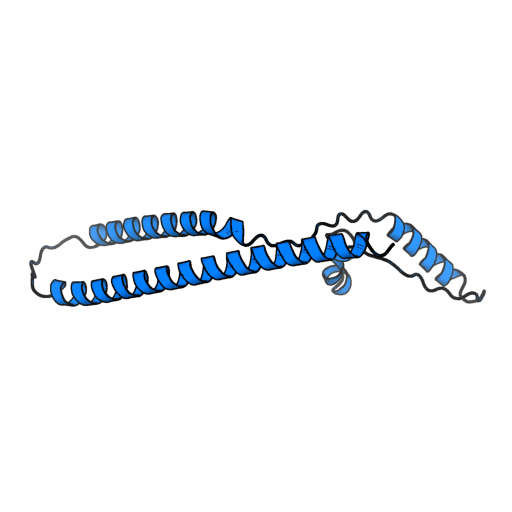S------------GGGHHHHHHHHHHHHHHHT-----------GGGHHHHHHHHHHHHHHHHHHHHHHHHHHT-S-----TTSHHHHHHHHHHHHHHHHHHHHHHHHHHHHHHHHHHHHHHHHHHHHHHHHS--